Protein AF-A0A950XRV6-F1 (afdb_monomer_lite)

Foldseek 3Di:
DDDDDDDDDDDDDDDDPDPDDPPPPPDPDDDDDDDDDDPDDPPPPPPDPDPDDDDQDPDPRQDPVNVCVVVVKDKDWDAPPPPPDDDDDDDADPQKDWPVVPQDPQFNTKIFGNDAPDVVDTDMDTHTDIDIGD

Secondary structure (DSSP, 8-state):
-----------------------------------------------PPPPP-----SSS---HHHHHHHTTPEEEE--TT-TT-----PPPPTTEEE-GGGS-TT-SEEEEESS-SSTTS--EEEE--EEEE-

Sequence (134 aa):
MPIKQLTALTTAGITAVALGFAVVGCGSNTKTETKTSTSTSISTTVSKAVPTASAQAVGYNETIQDYIKQNQIVETPVHRGDPGSPNINLPTPPGWSDAGPSTPDSAYTAMVYDQPNVPDDPPRITAIVSKLTG

Structure (mmCIF, N/CA/C/O backbone):
data_AF-A0A950XRV6-F1
#
_entry.id   AF-A0A950XRV6-F1
#
loop_
_atom_site.group_PDB
_atom_site.id
_atom_site.type_symbol
_atom_site.label_atom_id
_atom_site.label_alt_id
_atom_site.label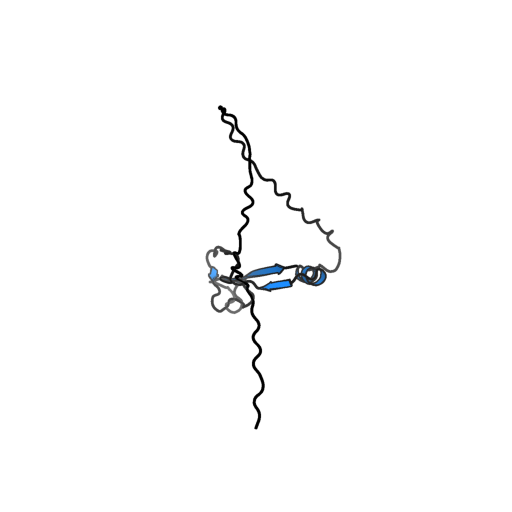_comp_id
_atom_site.label_asym_id
_atom_site.label_entity_id
_atom_site.label_seq_id
_atom_site.pdbx_PDB_ins_code
_atom_site.Cartn_x
_atom_site.Cartn_y
_atom_site.Cartn_z
_atom_site.occupancy
_atom_site.B_iso_or_equiv
_atom_site.auth_seq_id
_atom_site.auth_comp_id
_atom_site.auth_asym_id
_atom_site.auth_atom_id
_atom_site.pdbx_PDB_model_num
ATOM 1 N N . MET A 1 1 ? -26.376 -54.083 54.988 1.00 37.16 1 MET A N 1
ATOM 2 C CA . MET A 1 1 ? -25.994 -52.687 55.314 1.00 37.16 1 MET A CA 1
ATOM 3 C C . MET A 1 1 ? -26.366 -51.806 54.118 1.00 37.16 1 MET A C 1
ATOM 5 O O . MET A 1 1 ? -26.357 -52.331 53.016 1.00 37.16 1 MET A O 1
ATOM 9 N N . PRO A 1 2 ? -26.720 -50.529 54.311 1.00 48.47 2 PRO A N 1
ATOM 10 C CA . PRO A 1 2 ? -28.070 -49.985 54.486 1.00 48.47 2 PRO A CA 1
ATOM 11 C C . PRO A 1 2 ? -28.835 -49.632 53.190 1.00 48.47 2 PRO A C 1
ATOM 13 O O . PRO A 1 2 ? -28.264 -49.180 52.205 1.00 48.47 2 PRO A O 1
ATOM 16 N N . ILE A 1 3 ? -30.165 -49.740 53.285 1.00 50.72 3 ILE A N 1
ATOM 17 C CA . ILE A 1 3 ? -31.174 -49.022 52.488 1.00 50.72 3 ILE A CA 1
ATOM 18 C C . ILE A 1 3 ? -31.144 -47.536 52.875 1.00 50.72 3 ILE A C 1
ATOM 20 O O . ILE A 1 3 ? -31.161 -47.256 54.075 1.00 50.72 3 ILE A O 1
ATOM 24 N N . LYS A 1 4 ? -31.135 -46.623 51.888 1.00 40.38 4 LYS A N 1
ATOM 25 C CA . LYS A 1 4 ? -31.504 -45.180 51.934 1.00 40.38 4 LYS A CA 1
ATOM 26 C C . LYS A 1 4 ? -31.161 -44.571 50.553 1.00 40.38 4 LYS A C 1
ATOM 28 O O . LYS A 1 4 ? -30.025 -44.718 50.138 1.00 40.38 4 LYS A O 1
ATOM 33 N N . GLN A 1 5 ? -32.008 -43.906 49.769 1.00 43.66 5 GLN A N 1
ATOM 34 C CA . GLN A 1 5 ? -33.372 -43.410 49.937 1.00 43.66 5 GLN A CA 1
ATOM 35 C C . GLN A 1 5 ? -34.088 -43.335 48.572 1.00 43.66 5 GLN A C 1
ATOM 37 O O . GLN A 1 5 ? -33.463 -43.025 47.561 1.00 43.66 5 GLN A O 1
ATOM 42 N N . LEU A 1 6 ? -35.411 -43.539 48.574 1.00 53.53 6 LEU A N 1
ATOM 43 C CA . LEU A 1 6 ? -36.314 -42.877 47.629 1.00 53.53 6 LEU A CA 1
ATOM 44 C C . LEU A 1 6 ? -36.383 -41.391 47.996 1.00 53.53 6 LEU A C 1
ATOM 46 O O . LEU A 1 6 ? -36.616 -41.089 49.162 1.00 53.53 6 LEU A O 1
ATOM 50 N N . THR A 1 7 ? -36.330 -40.486 47.021 1.00 48.12 7 THR A N 1
ATOM 51 C CA . THR A 1 7 ? -37.192 -39.291 47.009 1.00 48.12 7 THR A CA 1
ATOM 52 C C . THR A 1 7 ? -37.385 -38.835 45.566 1.00 48.12 7 THR A C 1
ATOM 54 O O . THR A 1 7 ? -36.435 -38.515 44.857 1.00 48.12 7 THR A O 1
ATOM 57 N N . ALA A 1 8 ? -38.647 -38.859 45.151 1.00 46.81 8 ALA A N 1
ATOM 58 C CA . ALA A 1 8 ? -39.171 -38.278 43.931 1.00 46.81 8 ALA A CA 1
ATOM 59 C C . ALA A 1 8 ? -39.384 -36.769 44.111 1.00 46.81 8 ALA A C 1
ATOM 61 O O . ALA A 1 8 ? -39.842 -36.356 45.170 1.00 46.81 8 ALA A O 1
ATOM 62 N N . LEU A 1 9 ? -39.142 -35.989 43.057 1.00 46.94 9 LEU A N 1
ATOM 63 C CA . LEU A 1 9 ? -39.719 -34.660 42.816 1.00 46.94 9 LEU A CA 1
ATOM 64 C C . LEU A 1 9 ? -39.902 -34.564 41.287 1.00 46.94 9 LEU A C 1
ATOM 66 O O . LEU A 1 9 ? -38.927 -34.478 40.552 1.00 46.94 9 LEU A O 1
ATOM 70 N N . THR A 1 10 ? -41.048 -34.953 40.727 1.00 46.34 10 THR A N 1
ATOM 71 C CA . THR A 1 10 ? -42.182 -34.078 40.372 1.00 46.34 10 THR A CA 1
ATOM 72 C C . THR A 1 10 ? -41.796 -32.690 39.854 1.00 46.34 10 THR A C 1
ATOM 74 O O . THR A 1 10 ? -41.265 -31.875 40.605 1.00 46.34 10 THR A O 1
ATOM 77 N N . THR A 1 11 ? -42.285 -32.401 38.641 1.00 44.25 11 THR A N 1
ATOM 78 C CA . THR A 1 11 ? -42.977 -31.162 38.211 1.00 44.25 11 THR A CA 1
ATOM 79 C C . THR A 1 11 ? -42.352 -30.471 36.994 1.00 44.25 11 THR A C 1
ATOM 81 O O . THR A 1 11 ? -41.272 -29.905 37.061 1.00 44.25 11 THR A O 1
ATOM 84 N N . ALA A 1 12 ? -43.114 -30.561 35.898 1.00 42.47 12 ALA A N 1
ATOM 85 C CA . ALA A 1 12 ? -43.408 -29.577 34.854 1.00 42.47 12 ALA A CA 1
ATOM 86 C C . ALA A 1 12 ? -42.337 -28.575 34.384 1.00 42.47 12 ALA A C 1
ATOM 88 O O . ALA A 1 12 ? -41.802 -27.783 35.150 1.00 42.47 12 ALA A O 1
ATOM 89 N N . GLY A 1 13 ? -42.214 -28.470 33.059 1.00 43.62 13 GLY A N 1
ATOM 90 C CA . GLY A 1 13 ? -41.689 -27.269 32.419 1.00 43.62 13 GLY A CA 1
ATOM 91 C C . GLY A 1 13 ? -41.281 -27.506 30.975 1.00 43.62 13 GLY A C 1
ATOM 92 O O . GLY A 1 13 ? -40.114 -27.736 30.691 1.00 43.62 13 GLY A O 1
ATOM 93 N N . ILE A 1 14 ? -42.242 -27.453 30.054 1.00 52.00 14 ILE A N 1
ATOM 94 C CA . ILE A 1 14 ? -41.963 -27.348 28.621 1.00 52.00 14 ILE A CA 1
ATOM 95 C C . ILE A 1 14 ? -41.442 -25.924 28.401 1.00 52.00 14 ILE A C 1
ATOM 97 O O . ILE A 1 14 ? -42.202 -24.973 28.562 1.00 52.00 14 ILE A O 1
ATOM 101 N N . THR A 1 15 ? -40.173 -25.747 28.047 1.00 46.97 15 THR A N 1
ATOM 102 C CA . THR A 1 15 ? -39.659 -24.448 27.590 1.00 46.97 15 THR A CA 1
ATOM 103 C C . THR A 1 15 ? -39.152 -24.584 26.164 1.00 46.97 15 THR A C 1
ATO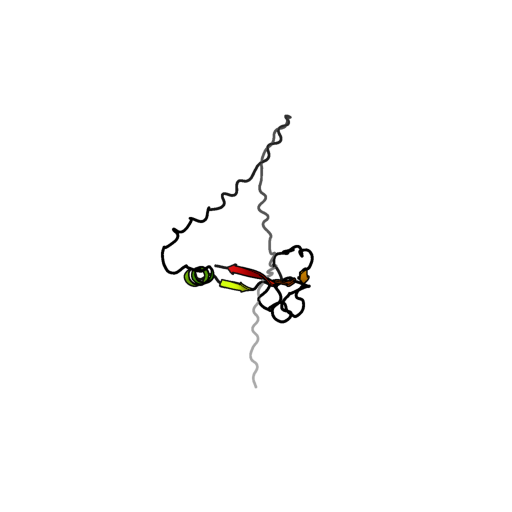M 105 O O . THR A 1 15 ? -37.969 -24.756 25.887 1.00 46.97 15 THR A O 1
ATOM 108 N N . ALA A 1 16 ? -40.096 -24.506 25.225 1.00 53.28 16 ALA A N 1
ATOM 109 C CA . ALA A 1 16 ? -39.785 -24.179 23.845 1.00 53.28 16 ALA A CA 1
ATOM 110 C C . ALA A 1 16 ? -39.315 -22.717 23.803 1.00 53.28 16 ALA A C 1
ATOM 112 O O . ALA A 1 16 ? -40.114 -21.797 23.977 1.00 53.28 16 ALA A O 1
ATOM 113 N N . VAL A 1 17 ? -38.018 -22.489 23.601 1.00 50.91 17 VAL A N 1
ATOM 114 C CA . VAL A 1 17 ? -37.492 -21.147 23.330 1.00 50.91 17 VAL A CA 1
ATOM 115 C C . VAL A 1 17 ? -37.741 -20.849 21.854 1.00 50.91 17 VAL A C 1
ATOM 117 O O . VAL A 1 17 ? -36.940 -21.185 20.985 1.00 50.91 17 VAL A O 1
ATOM 120 N N . ALA A 1 18 ? -38.892 -20.247 21.564 1.00 54.97 18 ALA A N 1
ATOM 121 C CA . ALA A 1 18 ? -39.149 -19.621 20.277 1.00 54.97 18 ALA A CA 1
ATOM 122 C C . ALA A 1 18 ? -38.429 -18.262 20.250 1.00 54.97 18 ALA A C 1
ATOM 124 O O . ALA A 1 18 ? -38.875 -17.298 20.871 1.00 54.97 18 ALA A O 1
ATOM 125 N N . LEU A 1 19 ? -37.297 -18.186 19.549 1.00 49.81 19 LEU A N 1
ATOM 126 C CA . LEU A 1 19 ? -36.641 -16.919 19.219 1.00 49.81 19 LEU A CA 1
ATOM 127 C C . LEU A 1 19 ? -37.492 -16.197 18.164 1.00 49.81 19 LEU A C 1
ATOM 129 O O . LEU A 1 19 ? -37.393 -16.463 16.968 1.00 49.81 19 LEU A O 1
ATOM 133 N N . GLY A 1 20 ? -38.388 -15.329 18.630 1.00 53.38 20 GLY A N 1
ATOM 134 C CA . GLY A 1 20 ? -39.215 -14.481 17.780 1.00 53.38 20 GLY A CA 1
ATOM 135 C C . GLY A 1 20 ? -38.404 -13.334 17.181 1.00 53.38 20 GLY A C 1
ATOM 136 O O . GLY A 1 20 ? -37.862 -12.503 17.905 1.00 53.38 20 GLY A O 1
ATOM 137 N N . PHE A 1 21 ? -38.365 -13.258 15.853 1.00 53.12 21 PHE A N 1
ATOM 138 C CA . PHE A 1 21 ? -37.974 -12.049 15.137 1.00 53.12 21 PHE A CA 1
ATOM 139 C C . PHE A 1 21 ? -39.158 -11.078 15.138 1.00 53.12 21 PHE A C 1
ATOM 141 O O . PHE A 1 21 ? -40.153 -11.301 14.450 1.00 53.12 21 PHE A O 1
ATOM 148 N N . ALA A 1 22 ? -39.058 -9.988 15.897 1.00 48.69 22 ALA A N 1
ATOM 149 C CA . ALA A 1 22 ? -39.966 -8.861 15.740 1.00 48.69 22 ALA A CA 1
ATOM 150 C C . ALA A 1 22 ? -39.483 -8.009 14.558 1.00 48.69 22 ALA A C 1
ATOM 152 O O . ALA A 1 22 ? -38.625 -7.140 14.701 1.00 48.69 22 ALA A O 1
ATOM 153 N N . VAL A 1 23 ? -40.033 -8.273 13.371 1.00 49.97 23 VAL A N 1
ATOM 154 C CA . VAL A 1 23 ? -40.008 -7.306 12.270 1.00 49.97 23 VAL A CA 1
ATOM 155 C C . VAL A 1 23 ? -40.929 -6.165 12.685 1.00 49.97 23 VAL A C 1
ATOM 157 O O . VAL A 1 23 ? -42.152 -6.289 12.626 1.00 49.97 23 VAL A O 1
ATOM 160 N N . VAL A 1 24 ? -40.355 -5.051 13.137 1.00 50.59 24 VAL A N 1
ATOM 161 C CA . VAL A 1 24 ? -41.100 -3.794 13.214 1.00 50.59 24 VAL A CA 1
ATOM 162 C C . VAL A 1 24 ? -41.348 -3.329 11.785 1.00 50.59 24 VAL A C 1
ATOM 164 O O . VAL A 1 24 ? -40.494 -2.751 11.117 1.00 50.59 24 VAL A O 1
ATOM 167 N N . GLY A 1 25 ? -42.534 -3.670 11.288 1.00 45.72 25 GLY A N 1
ATOM 168 C CA . GLY A 1 25 ? -43.072 -3.105 10.068 1.00 45.72 25 GLY A CA 1
ATOM 169 C C . GLY A 1 25 ? -43.180 -1.596 10.238 1.00 45.72 25 GLY A C 1
ATOM 170 O O . GLY A 1 25 ? -43.911 -1.112 11.102 1.00 45.72 25 GLY A O 1
ATOM 171 N N . CYS A 1 26 ? -42.449 -0.860 9.403 1.00 49.00 26 CYS A N 1
ATOM 172 C CA . CYS A 1 26 ? -42.702 0.548 9.144 1.00 49.00 26 CYS A CA 1
ATOM 173 C C . CYS A 1 26 ? -44.102 0.648 8.517 1.00 49.00 26 CYS A C 1
ATOM 175 O O . CYS A 1 26 ? -44.289 0.495 7.311 1.00 49.00 26 CYS A O 1
ATOM 177 N N . GLY A 1 27 ? -45.111 0.771 9.378 1.00 40.53 27 GLY A N 1
ATOM 178 C CA . GLY A 1 27 ? -46.503 0.911 8.992 1.00 40.53 27 GLY A CA 1
ATOM 179 C C . GLY A 1 27 ? -46.747 2.311 8.451 1.00 40.53 27 GLY A C 1
ATOM 180 O O . GLY A 1 27 ? -46.804 3.267 9.216 1.00 40.53 27 GLY A O 1
ATOM 181 N N . SER A 1 28 ? -46.941 2.428 7.140 1.00 44.06 28 SER A N 1
ATOM 182 C CA . SER A 1 28 ? -47.604 3.590 6.549 1.00 44.06 28 SER A CA 1
ATOM 183 C C . SER A 1 28 ? -49.083 3.251 6.408 1.00 44.06 28 SER A C 1
ATOM 185 O O . SER A 1 28 ? -49.480 2.504 5.514 1.00 44.06 28 SER A O 1
ATOM 187 N N . ASN A 1 29 ? -49.892 3.734 7.349 1.00 43.12 29 ASN A N 1
ATOM 188 C CA . ASN A 1 29 ? -51.333 3.530 7.349 1.00 43.12 29 ASN A CA 1
ATOM 189 C C . ASN A 1 29 ? -52.041 4.641 6.544 1.00 43.12 29 ASN A C 1
ATOM 191 O O . ASN A 1 29 ? -51.762 5.823 6.716 1.00 43.12 29 ASN A O 1
ATOM 195 N N . THR A 1 30 ? -53.013 4.205 5.735 1.00 39.19 30 THR A N 1
ATOM 196 C CA . THR A 1 30 ? -54.175 4.926 5.164 1.00 39.19 30 THR A CA 1
ATOM 197 C C . THR A 1 30 ? -54.017 5.860 3.941 1.00 39.19 30 THR A C 1
ATOM 199 O O . THR A 1 30 ? -53.828 7.062 4.051 1.00 39.19 30 THR A O 1
ATOM 202 N N . LYS A 1 31 ? -54.212 5.252 2.756 1.00 38.88 31 LYS A N 1
ATOM 203 C CA . LYS A 1 31 ? -55.305 5.469 1.767 1.00 38.88 31 LYS A CA 1
ATOM 204 C C . LYS A 1 31 ? -55.697 6.911 1.370 1.00 38.88 31 LYS A C 1
ATOM 206 O O . LYS A 1 31 ? -56.323 7.608 2.157 1.00 38.88 31 LYS A O 1
ATOM 211 N N . THR A 1 32 ? -55.539 7.253 0.080 1.00 34.12 32 THR A N 1
ATOM 212 C CA . THR A 1 32 ? -56.612 7.568 -0.911 1.00 34.12 32 THR A CA 1
ATOM 213 C C . THR A 1 32 ? -55.989 7.849 -2.293 1.00 34.12 32 THR A C 1
ATOM 215 O O . THR A 1 32 ? -54.891 8.385 -2.390 1.00 34.12 32 THR A O 1
ATOM 218 N N . GLU A 1 33 ? -56.663 7.400 -3.353 1.00 38.47 33 GLU A N 1
ATOM 219 C CA . GLU A 1 33 ? -56.213 7.390 -4.748 1.00 38.47 33 GLU A CA 1
ATOM 220 C C . GLU A 1 33 ? -56.132 8.759 -5.457 1.00 38.47 33 GLU A C 1
ATOM 222 O O . GLU A 1 33 ? -56.865 9.690 -5.141 1.00 38.47 33 GLU A O 1
ATOM 227 N N . THR A 1 34 ? -55.373 8.736 -6.565 1.00 33.22 34 THR A N 1
ATOM 228 C CA . THR A 1 34 ? -55.573 9.453 -7.847 1.00 33.22 34 THR A CA 1
ATOM 229 C C . THR A 1 34 ? -54.563 10.553 -8.206 1.00 33.22 34 THR A C 1
ATOM 231 O O . THR A 1 34 ? -54.697 11.717 -7.861 1.00 33.22 34 THR A O 1
ATOM 234 N N . LYS A 1 35 ? -53.609 10.109 -9.043 1.00 46.22 35 LYS A N 1
ATOM 235 C CA . LYS A 1 35 ? -52.964 10.757 -10.203 1.00 46.22 35 LYS A CA 1
ATOM 236 C C . LYS A 1 35 ? -52.407 12.179 -10.054 1.00 46.22 35 LYS A C 1
ATOM 238 O O . LYS A 1 35 ? -53.119 13.158 -10.241 1.00 46.22 35 LYS A O 1
ATOM 243 N N . THR A 1 36 ? -51.076 12.266 -10.012 1.00 33.53 36 THR A N 1
ATOM 244 C CA . THR A 1 36 ? -50.295 13.139 -10.910 1.00 33.53 36 THR A CA 1
ATOM 245 C C . THR A 1 36 ? -48.805 12.839 -10.777 1.00 33.53 36 THR A C 1
ATOM 247 O O . THR A 1 36 ? -48.282 12.682 -9.678 1.00 33.53 36 THR A O 1
ATOM 250 N N . SER A 1 37 ? -48.135 12.716 -11.921 1.00 47.66 37 SER A N 1
ATOM 251 C CA . SER A 1 37 ? -46.702 12.470 -12.037 1.00 47.66 37 SER A CA 1
ATOM 252 C C . SER A 1 37 ? -45.889 13.603 -11.415 1.00 47.66 37 SER A C 1
ATOM 254 O O . SER A 1 37 ? -45.975 14.754 -11.837 1.00 47.66 37 SER A O 1
ATOM 256 N N . THR A 1 38 ? -45.032 13.266 -10.458 1.00 37.84 38 THR A N 1
ATOM 257 C CA . THR A 1 38 ? -43.854 14.061 -10.117 1.00 37.84 38 THR A CA 1
ATOM 258 C C . THR A 1 38 ? -42.821 13.121 -9.516 1.00 37.84 38 THR A C 1
ATOM 260 O O . THR A 1 38 ? -43.047 12.475 -8.497 1.00 37.84 38 THR A O 1
ATOM 263 N N . SER A 1 39 ? -41.703 12.978 -10.223 1.00 46.53 39 SER A N 1
ATOM 264 C CA . SER A 1 39 ? -40.558 12.193 -9.780 1.00 46.53 39 SER A CA 1
ATOM 265 C C . SER A 1 39 ? -39.801 13.025 -8.751 1.00 46.53 39 SER A C 1
ATOM 267 O O . SER A 1 39 ? -38.915 13.801 -9.099 1.00 46.53 39 SER A O 1
ATOM 269 N N . THR A 1 40 ? -40.187 12.918 -7.482 1.00 37.81 40 THR A N 1
ATOM 270 C CA . THR A 1 40 ? -39.430 13.502 -6.373 1.00 37.81 40 THR A CA 1
ATOM 271 C C . THR A 1 40 ? -38.331 12.523 -5.976 1.00 37.81 40 THR A C 1
ATOM 273 O O . THR A 1 40 ? -38.571 11.558 -5.255 1.00 37.81 40 THR A O 1
ATOM 276 N N . SER A 1 41 ? -37.113 12.765 -6.458 1.00 49.03 41 SER A N 1
ATOM 277 C CA . SER A 1 41 ? -35.910 12.140 -5.911 1.00 49.03 41 SER A CA 1
ATOM 278 C C . SER A 1 41 ? -35.750 12.587 -4.459 1.00 49.03 41 SER A C 1
ATOM 280 O O . SER A 1 41 ? -35.392 13.733 -4.190 1.00 49.03 41 SER A O 1
ATOM 282 N N . ILE A 1 42 ? -36.042 11.697 -3.513 1.00 42.97 42 ILE A N 1
ATOM 283 C CA . ILE A 1 42 ? -35.728 11.907 -2.099 1.00 42.97 42 ILE A CA 1
ATOM 284 C C . ILE A 1 42 ? -34.228 11.643 -1.948 1.00 42.97 42 ILE A C 1
ATOM 286 O O . ILE A 1 42 ? -33.796 10.516 -1.718 1.00 42.97 42 ILE A O 1
ATOM 290 N N . SER A 1 43 ? -33.420 12.686 -2.123 1.00 48.84 43 SER A N 1
ATOM 291 C CA . SER A 1 43 ? -32.029 12.673 -1.679 1.00 48.84 43 SER A CA 1
ATOM 292 C C . SER A 1 43 ? -32.032 12.672 -0.155 1.00 48.84 43 SER A C 1
ATOM 294 O O . SER A 1 43 ? -32.270 13.700 0.474 1.00 48.84 43 SER A O 1
ATOM 296 N N . THR A 1 44 ? -31.782 11.516 0.4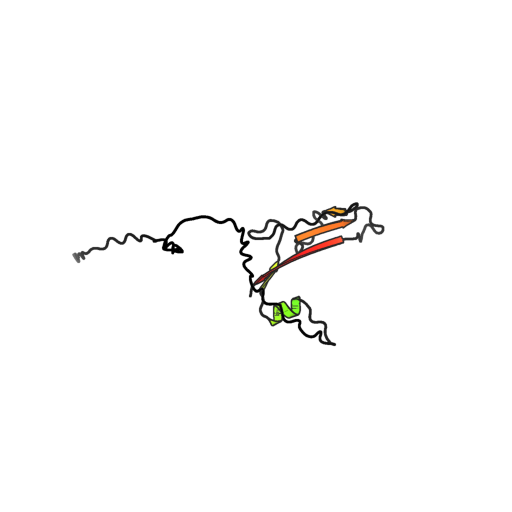56 1.00 45.56 44 THR A N 1
ATOM 297 C CA . THR A 1 44 ? -31.448 11.438 1.877 1.00 45.56 44 THR A CA 1
ATOM 298 C C . THR A 1 44 ? -30.123 12.162 2.090 1.00 45.56 44 THR A C 1
ATOM 300 O O . THR A 1 44 ? -29.051 11.615 1.826 1.00 45.56 44 THR A O 1
ATOM 303 N N . THR A 1 45 ? -30.181 13.412 2.537 1.00 49.75 45 THR A N 1
ATOM 304 C CA . THR A 1 45 ? -29.013 14.138 3.033 1.00 49.75 45 THR A CA 1
ATOM 305 C C . THR A 1 45 ? -28.583 13.497 4.345 1.00 49.75 45 THR A C 1
ATOM 307 O O . THR A 1 45 ? -29.091 13.829 5.415 1.00 49.75 45 THR A O 1
ATOM 310 N N . VAL A 1 46 ? -27.651 12.549 4.268 1.00 56.19 46 VAL A N 1
ATOM 311 C CA . VAL A 1 46 ? -26.843 12.173 5.426 1.00 56.19 46 VAL A CA 1
ATOM 312 C C . VAL A 1 46 ? -25.948 13.375 5.704 1.00 56.19 46 VAL A C 1
ATOM 314 O O . VAL A 1 46 ? -25.009 13.637 4.952 1.00 56.19 46 VAL A O 1
ATOM 317 N N . SER A 1 47 ? -26.264 14.145 6.746 1.00 52.28 47 SER A N 1
ATOM 318 C CA . SER A 1 47 ? -25.372 15.188 7.253 1.00 52.28 47 SER A CA 1
ATOM 319 C C . SER A 1 47 ? -24.099 14.520 7.762 1.00 52.28 47 SER A C 1
ATOM 321 O O . SER A 1 47 ? -24.017 14.088 8.910 1.00 52.28 47 SER A O 1
ATOM 323 N N . LYS A 1 48 ? -23.108 14.378 6.879 1.00 59.72 48 LYS A N 1
ATOM 324 C CA . LYS A 1 48 ? -21.754 13.977 7.246 1.00 59.72 48 LYS A CA 1
ATOM 325 C C . LYS A 1 48 ? -21.198 15.089 8.130 1.00 59.72 48 LYS A C 1
ATOM 327 O O . LYS A 1 48 ? -21.086 16.226 7.676 1.00 59.72 48 LYS A O 1
ATOM 332 N N . ALA A 1 49 ? -20.887 14.770 9.384 1.00 58.97 49 ALA A N 1
ATOM 333 C CA . ALA A 1 49 ? -20.136 15.674 10.240 1.00 58.97 49 ALA A CA 1
ATOM 334 C C . ALA A 1 49 ? -18.848 16.059 9.499 1.00 58.97 49 ALA A C 1
ATOM 336 O O . ALA A 1 49 ? -18.063 15.192 9.106 1.00 58.97 49 ALA A O 1
ATOM 337 N N . VAL A 1 50 ? -18.685 17.352 9.228 1.00 51.50 50 VAL A N 1
ATOM 338 C CA . VAL A 1 50 ? -17.454 17.883 8.648 1.00 51.50 50 VAL A CA 1
ATOM 339 C C . VAL A 1 50 ? -16.385 17.742 9.728 1.00 51.50 50 VAL A C 1
ATOM 341 O O . VAL A 1 50 ? -16.597 18.261 10.826 1.00 51.50 50 VAL A O 1
ATOM 344 N N . PRO A 1 51 ? -15.269 17.035 9.478 1.00 58.50 51 PRO A N 1
ATOM 345 C CA . PRO A 1 51 ? -14.167 17.042 10.424 1.00 58.50 51 PRO A CA 1
ATOM 346 C C . PRO A 1 51 ? -13.696 18.489 10.580 1.00 58.50 51 PRO A C 1
ATOM 348 O O . PRO A 1 51 ? -13.371 19.155 9.596 1.00 58.50 51 PRO A O 1
ATOM 351 N N . THR A 1 52 ? -13.721 18.993 11.813 1.00 53.25 52 THR A N 1
ATOM 352 C CA . THR A 1 52 ? -13.187 20.313 12.140 1.00 53.25 52 THR A CA 1
ATOM 353 C C . THR A 1 52 ? -11.720 20.331 11.737 1.00 53.25 52 THR A C 1
ATOM 355 O O . THR A 1 52 ? -10.938 19.520 12.227 1.00 53.25 52 THR A O 1
ATOM 358 N N . ALA A 1 53 ? -11.350 21.226 10.821 1.00 59.03 53 ALA A N 1
ATOM 359 C CA . ALA A 1 53 ? -9.961 21.394 10.427 1.00 59.03 53 ALA A CA 1
ATOM 360 C C . ALA A 1 53 ? -9.158 21.883 11.640 1.00 59.03 53 ALA A C 1
ATOM 362 O O . ALA A 1 53 ? -9.355 23.005 12.113 1.00 59.03 53 ALA A O 1
ATOM 363 N N . SER A 1 54 ? -8.281 21.025 12.159 1.00 62.84 54 SER A N 1
ATOM 364 C CA . SER A 1 54 ? -7.300 21.383 13.178 1.00 62.84 54 SER A CA 1
ATOM 365 C C . SER A 1 54 ? -6.415 22.496 12.622 1.00 62.84 54 SER A C 1
ATOM 367 O O . SER A 1 54 ? -5.915 22.391 11.500 1.00 62.84 54 SER A O 1
ATOM 369 N N . ALA A 1 55 ? -6.223 23.575 13.382 1.00 59.69 55 ALA A N 1
ATOM 370 C CA . ALA A 1 55 ? -5.257 24.603 13.019 1.00 59.69 55 ALA A CA 1
ATOM 371 C C . ALA A 1 55 ? -3.880 23.945 12.830 1.00 59.69 55 ALA A C 1
ATOM 373 O O . ALA A 1 55 ? -3.425 23.217 13.711 1.00 59.69 55 ALA A O 1
ATOM 374 N N . GLN A 1 56 ? -3.232 24.176 11.684 1.00 59.66 56 GLN A N 1
ATOM 375 C CA . GLN A 1 56 ? -1.881 23.674 11.436 1.00 59.66 56 GLN A CA 1
ATOM 376 C C . GLN A 1 56 ? -0.935 24.322 12.451 1.00 59.66 56 GLN A C 1
ATOM 378 O O . GLN A 1 56 ? -0.634 25.513 12.362 1.00 59.66 56 GLN A O 1
ATOM 383 N N . ALA A 1 57 ? -0.518 23.553 13.455 1.00 55.97 57 ALA A N 1
ATOM 384 C CA . ALA A 1 57 ? 0.424 24.017 14.455 1.00 55.97 57 ALA A CA 1
ATOM 385 C C . ALA A 1 57 ? 1.784 24.260 13.786 1.00 55.97 57 ALA A C 1
ATOM 387 O O . ALA A 1 57 ? 2.358 23.362 13.174 1.00 55.97 57 ALA A O 1
ATOM 388 N N . VAL A 1 58 ? 2.309 25.482 13.900 1.00 55.84 58 VAL A N 1
ATOM 389 C CA . VAL A 1 58 ? 3.683 25.798 13.497 1.00 55.84 58 VAL A CA 1
ATOM 390 C C . VAL A 1 58 ? 4.601 25.255 14.600 1.00 55.84 58 VAL A C 1
ATOM 392 O O . VAL A 1 58 ? 4.731 25.859 15.662 1.00 55.84 58 VAL A O 1
ATOM 395 N N . GLY A 1 59 ? 5.147 24.057 14.392 1.00 64.56 59 GLY A N 1
ATOM 396 C CA . GLY A 1 59 ? 5.838 23.242 15.398 1.00 64.56 59 GLY A CA 1
ATOM 397 C C . GLY A 1 59 ? 5.918 21.783 14.938 1.00 64.56 59 GLY A C 1
ATOM 398 O O . GLY A 1 59 ? 5.654 21.522 13.771 1.00 64.56 59 GLY A O 1
ATOM 399 N N . TYR A 1 60 ? 6.307 20.847 15.817 1.00 72.38 60 TYR A N 1
ATOM 400 C CA . TYR A 1 60 ? 6.352 19.401 15.527 1.00 72.38 60 TYR A CA 1
ATOM 401 C C . TYR A 1 60 ? 5.164 18.975 14.649 1.00 72.38 60 TYR A C 1
ATOM 403 O O . TYR A 1 60 ? 4.014 19.166 15.043 1.00 72.38 60 TYR A O 1
ATOM 411 N N . ASN A 1 61 ? 5.449 18.461 13.448 1.00 83.06 61 ASN A N 1
ATOM 412 C CA . ASN A 1 61 ? 4.405 18.053 12.515 1.00 83.06 61 ASN A CA 1
ATOM 413 C C . ASN A 1 61 ? 3.765 16.781 13.067 1.00 83.06 61 ASN A C 1
ATOM 415 O O . ASN A 1 61 ? 4.344 15.702 12.945 1.00 83.06 61 ASN A O 1
ATOM 419 N N . GLU A 1 62 ? 2.604 16.925 13.699 1.00 88.00 62 GLU A N 1
ATOM 420 C CA . GLU A 1 62 ? 1.824 15.786 14.164 1.00 88.00 62 GLU A CA 1
ATOM 421 C C . GLU A 1 62 ? 1.553 14.845 12.985 1.00 88.00 62 GLU A C 1
ATOM 423 O O . GLU A 1 62 ? 1.057 15.259 11.931 1.00 88.00 62 GLU A O 1
ATOM 428 N N . THR A 1 63 ? 1.924 13.576 13.142 1.00 93.44 63 THR A N 1
ATOM 429 C CA . THR A 1 63 ? 1.680 12.557 12.123 1.00 93.44 63 THR A CA 1
ATOM 430 C C . THR A 1 63 ? 0.329 11.887 12.348 1.00 93.44 63 THR A C 1
ATOM 432 O O . THR A 1 63 ? -0.228 11.898 13.446 1.00 93.44 63 THR A O 1
ATOM 435 N N . ILE A 1 64 ? -0.184 11.214 11.317 1.00 93.38 64 ILE A N 1
ATOM 436 C CA . ILE A 1 64 ? -1.384 10.372 11.444 1.00 93.38 64 ILE A CA 1
ATOM 437 C C . ILE A 1 64 ? -1.199 9.333 12.566 1.00 93.38 64 ILE A C 1
ATOM 439 O O . ILE A 1 64 ? -2.129 9.069 13.326 1.00 93.38 64 ILE A O 1
ATOM 443 N N . GLN A 1 65 ? 0.020 8.814 12.741 1.00 93.62 65 GLN A N 1
ATOM 444 C CA . GLN A 1 65 ? 0.304 7.795 13.752 1.00 93.62 65 GLN A CA 1
ATOM 445 C C . GLN A 1 65 ? 0.299 8.377 15.163 1.00 93.62 65 GLN A C 1
ATOM 447 O O . GLN A 1 65 ? -0.093 7.693 16.110 1.00 93.62 65 GLN A O 1
ATOM 452 N N . ASP A 1 66 ? 0.710 9.635 15.312 1.00 93.44 66 ASP A N 1
ATOM 453 C CA . ASP A 1 66 ? 0.621 10.340 16.589 1.00 93.44 66 ASP A CA 1
ATOM 454 C C . ASP A 1 66 ? -0.838 10.574 16.961 1.00 93.44 66 ASP A C 1
ATOM 456 O O . ASP A 1 66 ? -1.220 10.328 18.106 1.00 93.44 66 ASP A O 1
ATOM 460 N N . TYR A 1 67 ? -1.666 10.972 15.993 1.00 93.75 67 TYR A N 1
ATOM 461 C CA . TYR A 1 67 ? -3.096 11.159 16.208 1.00 93.75 67 TYR A CA 1
ATOM 462 C C . TYR A 1 67 ? -3.783 9.853 16.630 1.00 93.75 67 TYR A C 1
ATOM 464 O O . TYR A 1 67 ? -4.508 9.830 17.626 1.00 93.75 67 TYR A O 1
ATOM 472 N N . ILE A 1 68 ? -3.525 8.746 15.925 1.00 95.06 68 ILE A N 1
ATOM 473 C CA . ILE A 1 68 ? -4.093 7.426 16.249 1.00 95.06 68 ILE A CA 1
ATOM 474 C C . ILE A 1 68 ? -3.774 7.039 17.701 1.00 95.06 68 ILE A C 1
ATOM 476 O O . ILE A 1 68 ? -4.678 6.672 18.455 1.00 95.06 68 ILE A O 1
ATOM 480 N N . LYS A 1 69 ? -2.510 7.189 18.123 1.00 93.06 69 LYS A N 1
ATOM 481 C CA . LYS A 1 69 ? -2.072 6.871 19.493 1.00 93.06 69 LYS A CA 1
ATOM 482 C C . LYS A 1 69 ? -2.725 7.768 20.541 1.00 93.06 69 LYS A C 1
ATOM 484 O O . LYS A 1 69 ? -3.215 7.263 21.548 1.00 93.06 69 LYS A O 1
ATOM 489 N N . GLN A 1 70 ? -2.729 9.083 20.316 1.00 94.31 70 GLN A N 1
ATOM 490 C CA . GLN A 1 70 ? -3.276 10.061 21.264 1.00 94.31 70 GLN A CA 1
ATOM 491 C C . GLN A 1 70 ? -4.777 9.870 21.504 1.00 94.31 70 GLN A C 1
ATOM 493 O O . GLN A 1 70 ? -5.252 10.080 22.616 1.00 94.31 70 GLN A O 1
ATOM 498 N N . ASN A 1 71 ? -5.512 9.439 20.478 1.00 95.38 71 ASN A N 1
ATOM 499 C CA . ASN A 1 71 ? -6.964 9.271 20.536 1.00 95.38 71 ASN A CA 1
ATOM 500 C C . ASN A 1 71 ? -7.393 7.831 20.851 1.00 95.38 71 ASN A C 1
ATOM 502 O O . ASN A 1 71 ? -8.571 7.511 20.732 1.00 95.38 71 ASN A O 1
ATOM 506 N N . GLN A 1 72 ? -6.457 6.963 21.256 1.00 95.06 72 GLN A N 1
ATOM 507 C CA . GLN A 1 72 ? -6.729 5.562 21.603 1.00 95.06 72 GLN A CA 1
ATOM 508 C C . GLN A 1 72 ? -7.415 4.772 20.472 1.00 95.06 72 GLN A C 1
ATOM 510 O O . GLN A 1 72 ? -8.162 3.827 20.727 1.00 95.06 72 GLN A O 1
ATOM 515 N N . ILE A 1 73 ? -7.141 5.143 19.219 1.00 97.25 73 ILE A N 1
ATOM 516 C CA . ILE A 1 73 ? -7.634 4.436 18.038 1.00 97.25 73 ILE A CA 1
ATOM 517 C C . ILE A 1 73 ? -6.752 3.205 17.824 1.00 97.25 73 ILE A C 1
ATOM 519 O O . ILE A 1 73 ? -5.524 3.284 17.818 1.00 97.25 73 ILE A O 1
ATOM 523 N N . VAL A 1 74 ? -7.381 2.054 17.622 1.00 96.75 74 VAL A N 1
ATOM 524 C CA . VAL A 1 74 ? -6.705 0.815 17.242 1.00 96.75 74 VAL A CA 1
ATOM 525 C C . VAL A 1 74 ? -6.518 0.802 15.730 1.00 96.75 74 VAL A C 1
ATOM 527 O O . VAL A 1 74 ? -7.490 0.841 14.975 1.00 96.75 74 VAL A O 1
ATOM 530 N N . GLU A 1 75 ? -5.265 0.716 15.294 1.00 94.81 75 GLU A N 1
ATOM 531 C CA . GLU A 1 75 ? -4.883 0.531 13.898 1.00 94.81 75 GLU A CA 1
ATOM 532 C C . GLU A 1 75 ? -4.546 -0.940 13.635 1.00 94.81 75 GLU A C 1
ATOM 534 O O . GLU A 1 75 ? -3.696 -1.522 14.307 1.00 94.81 75 GLU A O 1
ATOM 539 N N . THR A 1 76 ? -5.216 -1.554 12.662 1.00 94.25 76 THR A N 1
ATOM 540 C CA . THR A 1 76 ? -4.945 -2.930 12.221 1.00 94.25 76 THR A CA 1
ATOM 541 C C . THR A 1 76 ? -4.584 -2.930 10.735 1.00 94.25 76 THR A C 1
ATOM 543 O O . THR A 1 76 ? -5.377 -2.408 9.946 1.00 94.25 76 THR A O 1
ATOM 546 N N . PRO A 1 77 ? -3.438 -3.505 10.326 1.00 93.81 77 PRO A N 1
ATOM 547 C CA . PRO A 1 77 ? -3.106 -3.675 8.914 1.00 93.81 77 PRO A CA 1
ATOM 548 C C . PRO A 1 77 ? -4.187 -4.467 8.178 1.00 93.81 77 PRO A C 1
ATOM 550 O O . PRO A 1 77 ? -4.792 -5.375 8.747 1.00 93.81 77 PRO A O 1
ATOM 553 N N . VAL A 1 78 ? -4.430 -4.109 6.923 1.00 94.50 78 VAL A N 1
ATOM 554 C CA . VAL A 1 78 ? -5.397 -4.773 6.051 1.00 94.50 78 VAL A CA 1
ATOM 555 C C . VAL A 1 78 ? -4.689 -5.266 4.801 1.00 94.50 78 VAL A C 1
ATOM 557 O O . VAL A 1 78 ? -4.069 -4.476 4.084 1.00 94.50 78 VAL A O 1
ATOM 560 N N . HIS A 1 79 ? -4.864 -6.548 4.490 1.00 92.38 79 HIS A N 1
ATOM 561 C CA . HIS A 1 79 ? -4.348 -7.175 3.280 1.00 92.38 79 HIS A CA 1
ATOM 562 C C . HIS A 1 79 ? -5.449 -7.432 2.254 1.00 92.38 79 HIS A C 1
ATOM 564 O O . HIS A 1 79 ? -6.652 -7.468 2.544 1.00 92.38 79 HIS A O 1
ATOM 570 N N . ARG A 1 80 ? -5.041 -7.604 0.996 1.00 88.75 80 ARG A N 1
ATOM 571 C CA . ARG A 1 80 ? -5.963 -7.978 -0.077 1.00 88.75 80 ARG A CA 1
ATOM 572 C C . ARG A 1 80 ? -6.497 -9.388 0.185 1.00 88.75 80 ARG A C 1
ATOM 574 O O . ARG A 1 80 ? -5.727 -10.328 0.313 1.00 88.75 80 ARG A O 1
ATOM 581 N N . GLY A 1 81 ? -7.820 -9.534 0.185 1.00 88.44 81 GLY A N 1
ATOM 582 C CA . GLY A 1 81 ? -8.487 -10.822 0.407 1.00 88.44 81 GLY A CA 1
ATOM 583 C C . GLY A 1 81 ? -8.846 -11.107 1.866 1.00 88.44 81 GLY A C 1
ATOM 584 O O . GLY A 1 81 ? -9.586 -12.057 2.116 1.00 88.44 81 GLY A O 1
ATOM 585 N N . ASP A 1 82 ? -8.409 -10.265 2.805 1.00 91.31 82 ASP A N 1
ATOM 586 C CA . ASP A 1 82 ? -8.831 -10.366 4.199 1.00 91.31 82 ASP A CA 1
ATOM 587 C C . ASP A 1 82 ? -10.364 -10.248 4.335 1.00 91.31 82 ASP A C 1
ATOM 589 O O . ASP A 1 82 ? -10.999 -9.442 3.637 1.00 91.31 82 ASP A O 1
ATOM 593 N N . PRO A 1 83 ? -10.993 -11.016 5.245 1.00 90.81 83 PRO A N 1
ATOM 594 C CA . PRO A 1 83 ? -12.430 -10.935 5.468 1.00 90.81 83 PRO A CA 1
ATOM 595 C C . PRO A 1 83 ? -12.886 -9.523 5.858 1.00 90.81 83 PRO A C 1
ATOM 597 O O . PRO A 1 83 ? -12.433 -8.951 6.847 1.00 90.81 83 PRO A O 1
ATOM 600 N N . GLY A 1 84 ? -13.839 -8.974 5.102 1.00 88.69 84 GLY A N 1
ATOM 601 C CA . GLY A 1 84 ? -14.381 -7.632 5.344 1.00 88.69 84 GLY A CA 1
ATOM 602 C C . GLY A 1 84 ? -13.499 -6.486 4.839 1.00 88.69 84 GLY A C 1
ATOM 603 O O . GLY A 1 84 ? -13.855 -5.324 5.035 1.00 88.69 84 GLY A O 1
ATOM 604 N N . SER A 1 85 ? -12.386 -6.791 4.172 1.00 91.44 85 SER A N 1
ATOM 605 C CA . SER A 1 85 ? -11.517 -5.780 3.578 1.00 91.44 85 SER A CA 1
ATOM 606 C C . SER A 1 85 ? -12.089 -5.235 2.272 1.00 91.44 85 SER A C 1
ATOM 608 O O . SER A 1 85 ? -12.731 -5.966 1.510 1.00 91.44 85 SER A O 1
ATOM 610 N N . PRO A 1 86 ? -11.865 -3.944 1.975 1.00 91.31 86 PRO A N 1
ATOM 611 C CA . PRO A 1 86 ? -12.304 -3.362 0.719 1.00 91.31 86 PRO A CA 1
ATOM 612 C C . PRO A 1 86 ? -11.558 -3.999 -0.457 1.00 91.31 86 PRO A C 1
ATOM 614 O O . PRO A 1 86 ? -10.399 -4.405 -0.339 1.00 91.31 86 PRO A O 1
ATOM 617 N N . ASN A 1 87 ? -12.207 -4.031 -1.621 1.00 92.12 87 ASN A N 1
ATOM 618 C CA 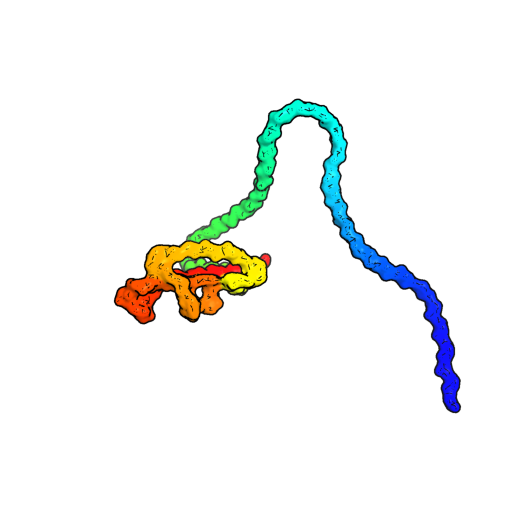. ASN A 1 87 ? -11.543 -4.364 -2.875 1.00 92.12 87 ASN A CA 1
ATOM 619 C C . ASN A 1 87 ? -10.998 -3.078 -3.508 1.00 92.12 87 ASN A C 1
ATOM 621 O O . ASN A 1 87 ? -11.752 -2.306 -4.100 1.00 92.12 87 ASN A O 1
ATOM 625 N N . ILE A 1 88 ? -9.694 -2.843 -3.352 1.00 92.94 88 ILE A N 1
ATOM 626 C CA . ILE A 1 88 ? -9.004 -1.695 -3.943 1.00 92.94 88 ILE A CA 1
ATOM 627 C C . ILE A 1 88 ? -8.237 -2.184 -5.175 1.00 92.94 88 ILE A C 1
ATOM 629 O O . ILE A 1 88 ? -7.276 -2.955 -5.076 1.00 92.94 88 ILE A O 1
ATOM 633 N N . ASN A 1 89 ? -8.672 -1.742 -6.353 1.00 91.06 89 ASN A N 1
ATOM 634 C CA . ASN A 1 89 ? -7.971 -1.974 -7.609 1.00 91.06 89 ASN A CA 1
ATOM 635 C C . ASN A 1 89 ? -7.165 -0.718 -7.960 1.00 91.06 89 ASN A C 1
ATOM 637 O O . ASN A 1 89 ? -7.745 0.334 -8.225 1.00 91.06 89 ASN A O 1
ATOM 641 N N . LEU A 1 90 ? -5.837 -0.827 -7.911 1.00 92.00 90 LEU A N 1
ATOM 642 C CA . LEU A 1 90 ? -4.943 0.218 -8.394 1.00 92.00 90 LEU A CA 1
ATOM 643 C C . LEU A 1 90 ? -4.526 -0.154 -9.818 1.00 92.00 90 LEU A C 1
ATOM 645 O O . LEU A 1 90 ? -4.000 -1.254 -10.002 1.00 92.00 90 LEU A O 1
ATOM 649 N N . PRO A 1 91 ? -4.767 0.707 -10.820 1.00 94.12 91 PRO A N 1
ATOM 650 C CA . PRO A 1 91 ? -4.334 0.424 -12.177 1.00 94.12 91 PRO A CA 1
ATOM 651 C C . PRO A 1 91 ? -2.807 0.420 -12.238 1.00 94.12 91 PRO A C 1
ATOM 653 O O . PRO A 1 91 ? -2.156 1.306 -11.685 1.00 94.12 91 PRO A O 1
ATOM 656 N N . THR A 1 92 ? -2.248 -0.559 -12.943 1.00 95.31 92 THR A N 1
ATOM 657 C CA . THR A 1 92 ? -0.808 -0.645 -13.181 1.00 95.31 92 THR A CA 1
ATOM 658 C C . THR A 1 92 ? -0.423 0.286 -14.333 1.00 95.31 92 THR A C 1
ATOM 660 O O . THR A 1 92 ? -0.933 0.111 -15.444 1.00 95.31 92 THR A O 1
ATOM 663 N N . PRO A 1 93 ? 0.436 1.297 -14.107 1.00 95.25 93 PRO A N 1
ATOM 664 C CA . PRO A 1 93 ? 0.873 2.184 -15.179 1.00 95.25 93 PRO A CA 1
ATOM 665 C C . PRO A 1 93 ? 1.743 1.452 -16.218 1.00 95.25 93 PRO A C 1
ATOM 667 O O . PRO A 1 93 ? 2.345 0.427 -15.904 1.00 95.25 93 PRO A O 1
ATOM 670 N N . PRO A 1 94 ? 1.878 1.978 -17.449 1.00 96.75 94 PRO A N 1
ATOM 671 C CA . PRO A 1 94 ? 2.794 1.415 -18.440 1.00 96.75 94 PRO A CA 1
ATOM 672 C C . PRO A 1 94 ? 4.244 1.364 -17.935 1.00 96.75 94 PRO A C 1
ATOM 674 O O . PRO A 1 94 ? 4.746 2.355 -17.404 1.00 96.75 94 PRO A O 1
ATOM 677 N N . GLY A 1 95 ? 4.915 0.226 -18.136 1.00 96.56 95 GLY A N 1
ATOM 678 C CA . GLY A 1 95 ? 6.289 -0.012 -17.672 1.00 96.56 95 GLY A CA 1
ATOM 679 C C . GLY A 1 95 ? 6.406 -0.342 -16.181 1.00 96.56 95 GLY A C 1
ATOM 680 O O . GLY A 1 95 ? 7.510 -0.314 -15.645 1.00 96.56 95 GLY A O 1
ATOM 681 N N . TRP A 1 96 ? 5.284 -0.603 -15.508 1.00 97.69 96 TRP A N 1
ATOM 682 C CA . TRP A 1 96 ? 5.246 -1.095 -14.136 1.00 97.69 96 TRP A CA 1
ATOM 683 C C . TRP A 1 96 ? 4.643 -2.494 -14.098 1.00 97.69 96 TRP A C 1
ATOM 685 O O . TRP A 1 96 ? 3.747 -2.818 -14.881 1.00 97.69 96 TRP A O 1
ATOM 695 N N . SER A 1 97 ? 5.071 -3.270 -13.111 1.00 96.38 97 SER A N 1
ATOM 696 C CA . SER A 1 97 ? 4.541 -4.599 -12.815 1.00 96.38 97 SER A CA 1
ATOM 697 C C . SER A 1 97 ? 4.253 -4.748 -11.325 1.00 96.38 97 SER A C 1
ATOM 699 O O . SER A 1 97 ? 4.770 -3.996 -10.498 1.00 96.38 97 SER A O 1
ATOM 701 N N . ASP A 1 98 ? 3.420 -5.726 -10.967 1.00 93.88 98 ASP A N 1
ATOM 702 C CA . ASP A 1 98 ? 3.237 -6.123 -9.570 1.00 93.88 98 ASP A CA 1
ATOM 703 C C . ASP A 1 98 ? 4.582 -6.575 -8.976 1.00 93.88 98 ASP A C 1
ATOM 705 O O . ASP A 1 98 ? 5.352 -7.295 -9.617 1.00 93.88 98 ASP A O 1
ATOM 709 N N . ALA A 1 99 ? 4.884 -6.130 -7.756 1.00 92.50 99 ALA A N 1
ATOM 710 C CA . ALA A 1 99 ? 6.149 -6.440 -7.097 1.00 92.50 99 ALA A CA 1
ATOM 711 C C . ALA A 1 99 ? 6.237 -7.910 -6.641 1.00 92.50 99 ALA A C 1
ATOM 713 O O . ALA A 1 99 ? 7.316 -8.371 -6.253 1.00 92.50 99 ALA A O 1
ATOM 714 N N . GLY A 1 100 ? 5.128 -8.656 -6.676 1.00 89.06 100 GLY A N 1
ATOM 715 C CA . GLY A 1 100 ? 5.063 -10.080 -6.387 1.00 89.06 100 GLY A CA 1
ATOM 716 C C . GLY A 1 100 ? 5.669 -10.401 -5.018 1.00 89.06 100 GLY A C 1
ATOM 717 O O . GLY A 1 100 ? 5.320 -9.742 -4.034 1.00 89.06 100 GLY A O 1
ATOM 718 N N . PRO A 1 101 ? 6.621 -11.351 -4.933 1.00 88.06 101 PRO A N 1
ATOM 719 C CA . PRO A 1 101 ? 7.313 -11.692 -3.686 1.00 88.06 101 PRO A CA 1
ATOM 720 C C . PRO A 1 101 ? 8.099 -10.541 -3.041 1.00 88.06 101 PRO A C 1
ATOM 722 O O . PRO A 1 101 ? 8.479 -10.646 -1.881 1.00 88.06 101 PRO A O 1
ATOM 725 N N . SER A 1 102 ? 8.375 -9.458 -3.776 1.00 86.81 102 SER A N 1
ATOM 726 C CA . SER A 1 102 ? 9.049 -8.268 -3.236 1.00 86.81 102 SER A CA 1
ATOM 727 C C . SER A 1 102 ? 8.084 -7.276 -2.579 1.00 86.81 102 SER A C 1
ATOM 729 O O . SER A 1 102 ? 8.521 -6.214 -2.126 1.00 86.81 102 SER A O 1
ATOM 731 N N . THR A 1 103 ? 6.783 -7.583 -2.551 1.00 89.75 103 THR A N 1
ATOM 732 C CA . THR A 1 103 ? 5.775 -6.793 -1.837 1.00 89.75 103 THR A CA 1
ATOM 733 C C . THR A 1 103 ? 6.031 -6.885 -0.331 1.00 89.75 103 THR A C 1
ATOM 735 O O . THR A 1 103 ? 6.086 -7.995 0.195 1.00 89.75 103 THR A O 1
ATOM 738 N N . PRO A 1 104 ? 6.186 -5.757 0.386 1.00 89.38 104 PRO A N 1
ATOM 739 C CA . PRO A 1 104 ? 6.343 -5.780 1.837 1.00 89.38 104 PRO A CA 1
ATOM 740 C C . PRO A 1 104 ? 5.126 -6.397 2.530 1.00 89.38 104 PRO A C 1
ATOM 742 O O . PRO A 1 104 ? 3.996 -6.116 2.137 1.00 89.38 104 PRO A O 1
ATOM 745 N N . ASP A 1 105 ? 5.338 -7.132 3.624 1.00 87.69 105 ASP A N 1
ATOM 746 C CA . ASP A 1 105 ? 4.244 -7.770 4.375 1.00 87.69 105 ASP A CA 1
ATOM 747 C C . ASP A 1 105 ? 3.226 -6.771 4.943 1.00 87.69 105 ASP A C 1
ATOM 749 O O . ASP A 1 105 ? 2.100 -7.142 5.234 1.00 87.69 105 ASP A O 1
ATOM 753 N N . SER A 1 106 ? 3.583 -5.498 5.124 1.00 85.62 106 SER A N 1
ATOM 754 C CA . SER A 1 106 ? 2.658 -4.452 5.587 1.00 85.62 106 SER A CA 1
ATOM 755 C C . SER A 1 106 ? 1.834 -3.814 4.465 1.00 85.62 106 SER A C 1
ATOM 757 O O . SER A 1 106 ? 0.967 -2.980 4.734 1.00 85.62 106 SER A O 1
ATOM 759 N N . ALA A 1 107 ? 2.117 -4.156 3.208 1.00 93.06 107 ALA A N 1
ATOM 760 C CA . ALA A 1 107 ? 1.492 -3.545 2.052 1.00 93.06 107 ALA A CA 1
ATOM 761 C C . ALA A 1 107 ? 0.244 -4.313 1.611 1.00 93.06 107 ALA A C 1
ATOM 763 O O . ALA A 1 107 ? 0.195 -5.540 1.586 1.00 93.06 107 ALA A O 1
ATOM 764 N N . TYR A 1 108 ? -0.755 -3.564 1.164 1.00 94.12 108 TYR A N 1
ATOM 765 C CA . TYR A 1 108 ? -1.926 -4.103 0.483 1.00 94.12 108 TYR A CA 1
ATOM 766 C C . TYR A 1 108 ? -1.607 -4.492 -0.972 1.00 94.12 108 TYR A C 1
ATOM 768 O O . TYR A 1 108 ? -2.173 -5.437 -1.522 1.00 94.12 108 TYR A O 1
ATOM 776 N N . THR A 1 109 ? -0.712 -3.743 -1.619 1.00 93.25 109 THR A N 1
ATOM 777 C CA . THR A 1 109 ? -0.130 -4.052 -2.934 1.00 93.25 109 THR A CA 1
ATOM 778 C C . THR A 1 109 ? 1.142 -3.231 -3.122 1.00 93.25 109 THR A C 1
ATOM 780 O O . THR A 1 109 ? 1.273 -2.145 -2.545 1.00 93.25 109 THR A O 1
ATOM 783 N N . ALA A 1 110 ? 2.068 -3.729 -3.933 1.00 95.19 110 ALA A N 1
ATOM 784 C CA . ALA A 1 110 ? 3.220 -2.967 -4.377 1.00 95.19 110 ALA A CA 1
ATOM 785 C C . ALA A 1 110 ? 3.460 -3.189 -5.871 1.00 95.19 110 ALA A C 1
ATOM 787 O O . ALA A 1 110 ? 3.199 -4.264 -6.405 1.00 95.19 110 ALA A O 1
ATOM 788 N N . MET A 1 111 ? 3.965 -2.160 -6.540 1.00 96.31 111 MET A N 1
ATOM 789 C C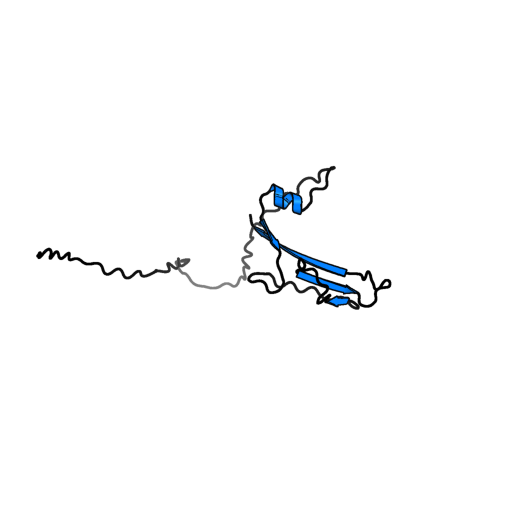A . MET A 1 111 ? 4.350 -2.190 -7.946 1.00 96.31 111 MET A CA 1
ATOM 790 C C . MET A 1 111 ? 5.787 -1.702 -8.087 1.00 96.31 111 MET A C 1
ATOM 792 O O . MET A 1 111 ? 6.224 -0.821 -7.342 1.00 96.31 111 MET A O 1
ATOM 796 N N . VAL A 1 112 ? 6.511 -2.264 -9.047 1.00 96.75 112 VAL A N 1
ATOM 797 C CA . VAL A 1 112 ? 7.906 -1.939 -9.352 1.00 96.75 112 VAL A CA 1
ATOM 798 C C . VAL A 1 112 ? 8.028 -1.527 -10.813 1.00 96.75 112 VAL A C 1
ATOM 800 O O . VAL A 1 112 ? 7.311 -2.040 -11.668 1.00 96.75 112 VAL A O 1
ATOM 803 N N . TYR A 1 113 ? 8.904 -0.566 -11.091 1.00 97.31 113 TYR A N 1
ATOM 804 C CA . TYR A 1 113 ? 9.200 -0.154 -12.457 1.00 97.31 113 TYR A CA 1
ATOM 805 C C . TYR A 1 113 ? 10.099 -1.185 -13.150 1.00 97.31 113 TYR A C 1
ATOM 807 O O . TYR A 1 113 ? 11.117 -1.595 -12.591 1.00 97.31 113 TYR A O 1
ATOM 815 N N . ASP A 1 114 ? 9.746 -1.572 -14.375 1.00 95.56 114 ASP A N 1
ATOM 816 C CA . ASP A 1 114 ? 10.367 -2.699 -15.086 1.00 95.56 114 ASP A CA 1
ATOM 817 C C . ASP A 1 114 ? 11.759 -2.374 -15.648 1.00 95.56 114 ASP A C 1
ATOM 819 O O . ASP A 1 114 ? 12.556 -3.273 -15.915 1.00 95.56 114 ASP A O 1
ATOM 823 N N . GLN A 1 115 ? 12.056 -1.090 -15.865 1.00 95.25 115 GLN A N 1
ATOM 824 C CA . GLN A 1 115 ? 13.281 -0.633 -16.534 1.00 95.25 115 GLN A CA 1
ATOM 825 C C . GLN A 1 115 ? 14.068 0.376 -15.683 1.00 95.25 115 GLN A C 1
ATOM 827 O O . GLN A 1 115 ? 14.308 1.505 -16.119 1.00 95.25 115 GLN A O 1
ATOM 832 N N . PRO A 1 116 ? 14.457 0.019 -14.447 1.00 94.88 11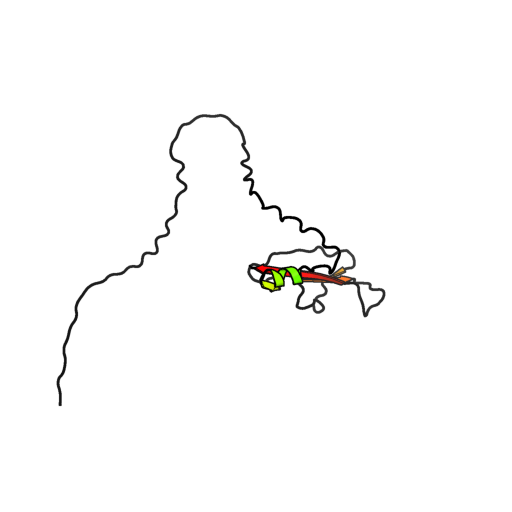6 PRO A N 1
ATOM 833 C CA . PRO A 1 116 ? 15.167 0.934 -13.569 1.00 94.88 116 PRO A CA 1
ATOM 834 C C . PRO A 1 116 ? 16.562 1.252 -14.120 1.00 94.88 116 PRO A C 1
ATOM 836 O O . PRO A 1 116 ? 17.265 0.385 -14.634 1.00 94.88 116 PRO A O 1
ATOM 839 N N . ASN A 1 117 ? 17.004 2.499 -13.951 1.00 94.69 117 ASN A N 1
ATOM 840 C CA . ASN A 1 117 ? 18.374 2.887 -14.295 1.00 94.69 117 ASN A CA 1
ATOM 841 C C . ASN A 1 117 ? 19.403 2.323 -13.292 1.00 94.69 117 ASN A C 1
ATOM 843 O O . ASN A 1 117 ? 20.576 2.181 -13.624 1.00 94.69 117 ASN A O 1
ATOM 847 N N . VAL A 1 118 ? 18.960 2.010 -12.068 1.00 94.25 118 VAL A N 1
ATOM 848 C CA . VAL A 1 118 ? 19.743 1.358 -11.010 1.00 94.25 118 VAL A CA 1
ATOM 849 C C . VAL A 1 118 ? 19.001 0.079 -10.596 1.00 94.25 118 VAL A C 1
ATOM 851 O O . VAL A 1 118 ? 18.010 0.174 -9.876 1.00 94.25 118 VAL A O 1
ATOM 854 N N . PRO A 1 119 ? 19.419 -1.114 -11.065 1.00 89.75 119 PRO A N 1
ATOM 855 C CA . PRO A 1 119 ? 18.671 -2.358 -10.846 1.00 89.75 119 PRO A CA 1
ATOM 856 C C . PRO A 1 119 ? 18.470 -2.751 -9.378 1.00 89.75 119 PRO A C 1
ATOM 858 O O . PRO A 1 119 ? 17.448 -3.345 -9.047 1.00 89.75 119 PRO A O 1
ATOM 861 N N . ASP A 1 120 ? 19.416 -2.397 -8.507 1.00 92.62 120 ASP A N 1
ATOM 862 C CA . ASP A 1 120 ? 19.361 -2.721 -7.076 1.00 92.62 120 ASP A CA 1
ATOM 863 C C . ASP A 1 120 ? 18.442 -1.781 -6.272 1.00 92.62 120 ASP A C 1
ATOM 865 O O . ASP A 1 120 ? 18.088 -2.091 -5.136 1.00 92.62 120 ASP A O 1
ATOM 869 N N . ASP A 1 121 ? 18.024 -0.655 -6.860 1.00 92.25 121 ASP A N 1
ATOM 870 C CA . ASP A 1 121 ? 17.106 0.315 -6.251 1.00 92.25 121 ASP A CA 1
ATOM 871 C C . ASP A 1 121 ? 16.050 0.776 -7.272 1.00 92.25 121 ASP A C 1
ATOM 873 O O . ASP A 1 121 ? 16.066 1.914 -7.759 1.00 92.25 121 ASP A O 1
ATOM 877 N N . PRO A 1 122 ? 15.148 -0.132 -7.690 1.00 94.06 122 PRO A N 1
ATOM 878 C CA . PRO A 1 122 ? 14.136 0.211 -8.668 1.00 94.06 122 PRO A CA 1
ATOM 879 C C . PRO A 1 122 ? 13.066 1.117 -8.041 1.00 94.06 122 PRO A C 1
ATOM 881 O O . PRO A 1 122 ? 12.698 0.916 -6.880 1.00 94.06 122 PRO A O 1
ATOM 884 N N . PRO A 1 123 ? 12.474 2.052 -8.807 1.00 96.75 123 PRO A N 1
ATOM 885 C CA . PRO A 1 123 ? 11.299 2.793 -8.363 1.00 96.75 123 PRO A CA 1
ATOM 886 C C . PRO A 1 123 ? 10.156 1.856 -7.951 1.00 96.75 123 PRO A C 1
ATOM 888 O O . PRO A 1 123 ? 9.840 0.897 -8.660 1.00 96.75 123 PRO A O 1
ATOM 891 N N . ARG A 1 124 ? 9.524 2.152 -6.809 1.00 95.38 124 ARG A N 1
ATOM 892 C CA . ARG A 1 124 ? 8.435 1.354 -6.229 1.00 95.38 124 ARG A CA 1
ATOM 893 C C . ARG A 1 124 ? 7.267 2.231 -5.798 1.00 95.38 124 ARG A C 1
ATOM 895 O O . ARG A 1 124 ? 7.461 3.328 -5.279 1.00 95.38 124 ARG A O 1
ATOM 902 N N . ILE A 1 125 ? 6.057 1.712 -5.967 1.00 95.62 125 ILE A N 1
ATOM 903 C CA . ILE A 1 125 ? 4.823 2.280 -5.420 1.00 95.62 125 ILE A CA 1
ATOM 904 C C . ILE A 1 125 ? 4.249 1.247 -4.461 1.00 95.62 125 ILE A C 1
ATOM 906 O O . ILE A 1 125 ? 3.922 0.143 -4.882 1.00 95.62 125 ILE A O 1
ATOM 910 N N . THR A 1 126 ? 4.099 1.611 -3.190 1.00 95.38 126 THR A N 1
ATOM 911 C CA . THR A 1 126 ? 3.545 0.734 -2.152 1.00 95.38 126 THR A CA 1
ATOM 912 C C . THR A 1 126 ? 2.266 1.346 -1.606 1.00 95.38 126 THR A C 1
ATOM 914 O O . THR A 1 126 ? 2.265 2.496 -1.169 1.00 95.38 126 THR A O 1
ATOM 917 N N . ALA A 1 127 ? 1.181 0.577 -1.602 1.00 95.56 127 ALA A N 1
ATOM 918 C CA . ALA A 1 127 ? -0.068 0.968 -0.966 1.00 95.56 127 ALA A CA 1
ATOM 919 C C . ALA A 1 127 ? -0.207 0.255 0.379 1.00 95.56 127 ALA A C 1
ATOM 921 O O . ALA A 1 127 ? -0.119 -0.970 0.446 1.00 95.56 127 ALA A O 1
ATOM 922 N N . ILE A 1 128 ? -0.458 1.019 1.439 1.00 95.50 128 ILE A N 1
ATOM 923 C CA . ILE A 1 128 ? -0.733 0.512 2.787 1.00 95.50 128 ILE A CA 1
ATOM 924 C C . ILE A 1 128 ? -2.188 0.836 3.107 1.00 95.50 128 ILE A C 1
ATOM 926 O O . ILE A 1 128 ? -2.667 1.930 2.804 1.00 95.50 128 ILE A O 1
ATOM 930 N N . VAL A 1 129 ? -2.893 -0.125 3.695 1.00 95.88 129 VAL A N 1
ATOM 931 C CA . VAL A 1 129 ? -4.284 0.039 4.113 1.00 95.88 129 VAL A CA 1
ATOM 932 C C . VAL A 1 129 ? -4.374 -0.371 5.571 1.00 95.88 129 VAL A C 1
ATOM 934 O O . VAL A 1 129 ? -3.960 -1.469 5.935 1.00 95.88 129 VAL A O 1
ATOM 937 N N . SER A 1 130 ? -4.940 0.510 6.386 1.00 94.75 130 SER A N 1
ATOM 938 C CA . SER A 1 130 ? -5.151 0.261 7.805 1.00 94.75 130 SER A CA 1
ATOM 939 C C . SER A 1 130 ? -6.622 0.431 8.157 1.00 94.75 130 SER A C 1
ATOM 941 O O . SER A 1 130 ? -7.261 1.418 7.785 1.00 94.75 130 SER A O 1
ATOM 943 N N . LYS A 1 131 ? -7.165 -0.529 8.904 1.00 94.50 131 LYS A N 1
ATOM 944 C CA . LYS A 1 131 ? -8.464 -0.412 9.560 1.00 94.50 131 LYS A CA 1
ATOM 945 C C . LYS A 1 131 ? -8.275 0.336 10.873 1.00 94.50 131 LYS A C 1
ATOM 947 O O . LYS A 1 131 ? -7.501 -0.096 11.721 1.00 94.50 131 LYS A O 1
ATOM 952 N N . LEU A 1 132 ? -9.016 1.424 11.039 1.00 95.81 132 LEU A N 1
ATOM 953 C CA . LEU A 1 132 ? -9.040 2.222 12.260 1.00 95.81 132 LEU A CA 1
ATOM 954 C C . LEU A 1 132 ? -10.337 1.943 13.021 1.00 95.81 132 LEU A C 1
ATOM 956 O O . LEU A 1 132 ? -11.424 2.061 12.451 1.00 95.81 132 LEU A O 1
ATOM 960 N N . THR A 1 133 ? -10.230 1.560 14.292 1.00 94.69 133 THR A N 1
ATOM 961 C CA . THR A 1 133 ? -11.376 1.338 15.188 1.00 94.69 133 THR A CA 1
ATOM 962 C C . THR A 1 133 ? -11.161 2.051 16.511 1.00 94.69 133 THR A C 1
ATOM 964 O O . THR A 1 133 ? -10.096 1.915 17.104 1.00 94.69 133 THR A O 1
ATOM 967 N N . GLY A 1 134 ? -12.171 2.767 16.984 1.00 87.00 134 GLY A N 1
ATOM 968 C CA . GLY A 1 134 ? -12.177 3.519 18.236 1.00 87.00 134 GLY A CA 1
ATOM 969 C C . GLY A 1 134 ? -13.581 4.006 18.546 1.00 87.00 134 GLY A C 1
ATOM 970 O O . GLY A 1 134 ? -14.442 3.895 17.638 1.00 87.00 134 GLY A O 1
#

Radius of gyration: 31.31 Å; chains: 1; bounding box: 76×78×74 Å

pLDDT: mean 73.31, std 22.8, range [33.22, 97.69]